Protein AF-A0A1M7QB57-F1 (afdb_monomer_lite)

Radius of gyration: 13.38 Å; chains: 1; bounding box: 40×22×30 Å

Foldseek 3Di:
DPPDDDPLRVLLVVCVVVVHDPVVSVVVSVVVVQLCVVVVNDDCVVDDPVSVVVSVVCCVVVVD

pLDDT: mean 87.69, std 10.02, range [48.31, 96.0]

Organism: NCBI:txid1190415

Structure (mmCIF, N/CA/C/O backbone):
data_AF-A0A1M7QB57-F1
#
_entry.id   AF-A0A1M7QB57-F1
#
loop_
_atom_site.group_PDB
_atom_site.id
_atom_site.type_symbol
_atom_site.label_atom_id
_atom_site.label_alt_id
_atom_site.label_comp_id
_atom_site.label_asym_id
_atom_site.label_entity_id
_atom_site.label_seq_id
_atom_site.pdbx_PDB_ins_code
_atom_site.Cartn_x
_atom_site.Cartn_y
_atom_site.Cartn_z
_atom_site.occupancy
_atom_site.B_iso_or_equiv
_atom_site.auth_seq_id
_atom_site.auth_comp_id
_atom_site.auth_asym_id
_atom_site.auth_atom_id
_atom_site.pdbx_PDB_model_num
ATOM 1 N N . MET A 1 1 ? -25.504 1.889 -8.275 1.00 49.19 1 MET A N 1
ATOM 2 C CA . MET A 1 1 ? -24.104 1.901 -7.809 1.00 49.19 1 MET A CA 1
ATOM 3 C C . MET A 1 1 ? -23.795 0.485 -7.382 1.00 49.19 1 MET A C 1
ATOM 5 O O . MET A 1 1 ? -24.419 0.026 -6.434 1.00 49.19 1 MET A O 1
ATOM 9 N N . ASP A 1 2 ? -22.972 -0.234 -8.139 1.00 63.50 2 ASP A N 1
ATOM 10 C CA . ASP A 1 2 ? -22.639 -1.631 -7.851 1.00 63.50 2 ASP A CA 1
ATOM 11 C C . ASP A 1 2 ? -22.179 -1.754 -6.396 1.00 63.50 2 ASP A C 1
ATOM 13 O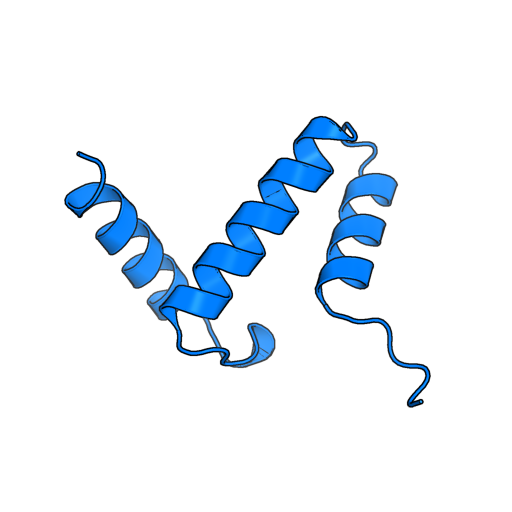 O . ASP A 1 2 ? -21.248 -1.064 -5.987 1.00 63.50 2 ASP A O 1
ATOM 17 N N . GLY A 1 3 ? -22.845 -2.584 -5.590 1.00 75.31 3 GLY A N 1
ATOM 18 C CA . GLY A 1 3 ? -22.608 -2.711 -4.143 1.00 75.31 3 GLY A CA 1
ATOM 19 C C . GLY A 1 3 ? -21.240 -3.293 -3.757 1.00 75.31 3 GLY A C 1
ATOM 20 O O . GLY A 1 3 ? -21.082 -3.805 -2.653 1.00 75.31 3 GLY A O 1
ATOM 21 N N . LYS A 1 4 ? -20.256 -3.263 -4.663 1.00 75.19 4 LYS A N 1
ATOM 22 C CA . LYS A 1 4 ? -18.899 -3.754 -4.436 1.00 75.19 4 LYS A CA 1
ATOM 23 C C . LYS A 1 4 ? -18.074 -2.672 -3.726 1.00 75.19 4 LYS A C 1
ATOM 25 O O . LYS A 1 4 ? -17.990 -1.548 -4.227 1.00 75.19 4 LYS A O 1
ATOM 30 N N . PRO A 1 5 ? -17.437 -2.984 -2.585 1.00 80.06 5 PRO A N 1
ATOM 31 C CA . PRO A 1 5 ? -16.621 -2.016 -1.863 1.00 80.06 5 PRO A CA 1
ATOM 32 C C . PRO A 1 5 ? -15.408 -1.603 -2.702 1.00 80.06 5 PRO A C 1
ATOM 34 O O . PRO A 1 5 ? -14.759 -2.443 -3.329 1.00 80.06 5 PRO A O 1
ATOM 37 N N . ARG A 1 6 ? -15.084 -0.303 -2.708 1.00 88.50 6 ARG A N 1
ATOM 38 C CA . ARG A 1 6 ? -13.901 0.227 -3.404 1.00 88.50 6 ARG A CA 1
ATOM 39 C C . ARG A 1 6 ? -12.631 -0.338 -2.771 1.00 88.50 6 ARG A C 1
ATOM 41 O O . ARG A 1 6 ? -12.593 -0.562 -1.565 1.00 88.50 6 ARG A O 1
ATOM 48 N N . LEU A 1 7 ? -11.559 -0.468 -3.552 1.00 87.75 7 LEU A N 1
ATOM 49 C CA . LEU A 1 7 ? -10.276 -1.011 -3.084 1.00 87.75 7 LEU A CA 1
ATOM 50 C C . LEU A 1 7 ? -9.783 -0.365 -1.777 1.00 87.75 7 LEU A C 1
ATOM 52 O O . LEU A 1 7 ? -9.413 -1.064 -0.842 1.00 87.75 7 LEU A O 1
ATOM 56 N N . LEU A 1 8 ? -9.802 0.969 -1.682 1.00 91.50 8 LEU A N 1
ATOM 57 C CA . LEU A 1 8 ? -9.351 1.654 -0.465 1.00 91.50 8 LEU A CA 1
ATOM 58 C C . LEU A 1 8 ? -10.270 1.403 0.734 1.00 91.50 8 LEU A C 1
ATOM 60 O O . LEU A 1 8 ? -9.800 1.446 1.863 1.00 91.50 8 LEU A O 1
ATOM 64 N N . ASP A 1 9 ? -11.554 1.134 0.508 1.00 92.62 9 ASP A N 1
ATOM 65 C CA . ASP A 1 9 ? -12.477 0.795 1.590 1.00 92.62 9 ASP A CA 1
ATOM 66 C C . ASP A 1 9 ? -12.176 -0.622 2.113 1.00 92.62 9 ASP A C 1
ATOM 68 O O . ASP A 1 9 ? -12.074 -0.806 3.324 1.00 92.62 9 ASP A O 1
ATOM 72 N N . GLN A 1 10 ? -11.866 -1.570 1.217 1.00 92.44 10 GLN A N 1
ATOM 73 C CA . GLN A 1 10 ? -11.395 -2.915 1.582 1.00 92.44 10 GLN A CA 1
ATOM 74 C C . GLN A 1 10 ? -10.065 -2.874 2.359 1.00 92.44 10 GLN A C 1
ATOM 76 O O . GLN A 1 10 ? -9.908 -3.544 3.378 1.00 92.44 10 GLN A O 1
ATOM 81 N N . VAL A 1 11 ? -9.103 -2.052 1.919 1.00 92.44 11 VAL A N 1
ATOM 82 C CA . VAL A 1 11 ? -7.811 -1.887 2.610 1.00 92.44 11 VAL A CA 1
ATOM 83 C C . VAL A 1 11 ? -8.010 -1.351 4.030 1.00 92.44 11 VAL A C 1
ATOM 85 O O . VAL A 1 11 ? -7.428 -1.888 4.971 1.00 92.44 11 VAL A O 1
ATOM 88 N N . ARG A 1 12 ? -8.854 -0.327 4.211 1.00 93.81 12 ARG A N 1
ATOM 89 C CA . ARG A 1 12 ? -9.147 0.240 5.539 1.00 93.81 12 ARG A CA 1
ATOM 90 C C . ARG A 1 12 ? -9.789 -0.774 6.471 1.00 93.81 12 ARG A C 1
ATOM 92 O O . ARG A 1 12 ? -9.436 -0.836 7.646 1.00 93.81 12 ARG A O 1
ATOM 99 N N . GLU A 1 13 ? -10.728 -1.564 5.961 1.00 93.88 13 GLU A N 1
ATOM 100 C CA . GLU A 1 13 ? -11.388 -2.611 6.739 1.00 93.88 13 GLU A CA 1
ATOM 101 C C . GLU A 1 13 ? -10.371 -3.639 7.247 1.00 93.88 13 GLU A C 1
ATOM 103 O O . GLU A 1 13 ? -10.311 -3.901 8.447 1.00 93.88 13 GLU A O 1
ATOM 108 N N . LEU A 1 14 ? -9.474 -4.115 6.377 1.00 94.25 14 LEU A N 1
ATOM 109 C CA . LEU A 1 14 ? -8.405 -5.043 6.757 1.00 94.25 14 LEU A CA 1
ATOM 110 C C . LEU A 1 14 ? -7.428 -4.450 7.782 1.00 94.25 14 LEU A C 1
ATOM 112 O O . LEU A 1 14 ? -7.005 -5.146 8.705 1.00 94.25 14 LEU A O 1
ATOM 116 N N . ILE A 1 15 ? -7.063 -3.174 7.649 1.00 94.25 15 ILE A N 1
ATOM 117 C CA . ILE A 1 15 ? -6.165 -2.500 8.597 1.00 94.25 15 ILE A CA 1
ATOM 118 C C . ILE A 1 15 ? -6.824 -2.367 9.974 1.00 94.25 15 ILE A C 1
ATOM 120 O O . ILE A 1 15 ? -6.176 -2.620 10.993 1.00 94.25 15 ILE A O 1
ATOM 124 N N . ARG A 1 16 ? -8.112 -2.007 10.011 1.00 93.31 16 ARG A N 1
ATOM 125 C CA . ARG A 1 16 ? -8.895 -1.902 11.251 1.00 93.31 16 ARG A CA 1
ATOM 126 C C . ARG A 1 16 ? -9.096 -3.259 11.916 1.00 93.31 16 ARG A C 1
ATOM 128 O O . ARG A 1 16 ? -8.949 -3.345 13.131 1.00 93.31 16 ARG A O 1
ATOM 135 N N . LEU A 1 17 ? -9.357 -4.310 11.135 1.00 96.00 17 LEU A N 1
ATOM 136 C CA . LEU A 1 17 ? -9.431 -5.695 11.621 1.00 96.00 17 LEU A CA 1
ATOM 137 C C . LEU A 1 17 ? -8.108 -6.161 12.239 1.00 96.00 17 LEU A C 1
ATOM 139 O O . LEU A 1 17 ? -8.105 -6.913 13.204 1.00 96.00 17 LEU A O 1
ATOM 143 N N . LYS A 1 18 ? -6.972 -5.684 11.720 1.00 95.44 18 LYS A N 1
ATOM 144 C CA . LYS A 1 18 ? -5.641 -5.938 12.293 1.00 95.44 18 LYS A CA 1
ATOM 145 C C . LYS A 1 18 ? -5.303 -5.036 13.489 1.00 95.44 18 LYS A C 1
ATOM 147 O O . LYS A 1 18 ? -4.173 -5.075 13.965 1.00 95.44 18 LYS A O 1
ATOM 152 N N . HIS A 1 19 ? -6.253 -4.227 13.968 1.00 95.56 19 HIS A N 1
ATOM 153 C CA . HIS A 1 19 ? -6.092 -3.301 15.095 1.00 95.56 19 HIS A CA 1
ATOM 154 C C . HIS A 1 19 ? -4.930 -2.311 14.943 1.00 95.56 19 HIS A C 1
ATOM 156 O O . HIS A 1 19 ? -4.370 -1.825 15.927 1.00 95.56 19 HIS A O 1
ATOM 162 N N . TYR A 1 20 ? -4.567 -1.969 13.706 1.00 95.00 20 TYR A N 1
ATOM 163 C CA . TYR A 1 20 ? -3.598 -0.909 13.482 1.00 95.00 20 TYR A CA 1
ATOM 164 C C . TYR A 1 20 ? -4.195 0.464 13.797 1.00 95.00 20 TYR A C 1
ATOM 166 O O . TYR A 1 20 ? -5.404 0.694 13.738 1.00 95.00 20 TYR A O 1
ATOM 174 N N . SER A 1 21 ? -3.314 1.414 14.101 1.00 94.56 21 SER A N 1
ATOM 175 C CA . SER A 1 21 ? -3.724 2.787 14.378 1.00 94.56 21 SER A CA 1
ATOM 176 C C . SER A 1 21 ? -4.354 3.462 13.151 1.00 94.56 21 SER A C 1
ATOM 178 O O . SER A 1 21 ? -3.999 3.180 12.004 1.00 94.56 21 SER A O 1
ATOM 180 N N . ILE A 1 22 ? -5.203 4.467 13.388 1.00 92.44 22 ILE A N 1
ATOM 181 C CA . ILE A 1 22 ? -5.735 5.353 12.333 1.00 92.44 22 ILE A CA 1
ATOM 182 C C . ILE A 1 22 ? -4.597 6.045 11.556 1.00 92.44 22 ILE A C 1
ATOM 184 O O . ILE A 1 22 ? -4.742 6.384 10.381 1.00 92.44 22 ILE A O 1
ATOM 188 N N . ARG A 1 23 ? -3.438 6.255 12.192 1.00 94.62 23 ARG A N 1
ATOM 189 C CA . ARG A 1 23 ? -2.259 6.815 11.522 1.00 94.62 23 ARG A CA 1
ATOM 190 C C . ARG A 1 23 ? -1.707 5.839 10.482 1.00 94.62 23 ARG A C 1
ATOM 192 O O . ARG A 1 23 ? -1.423 6.251 9.361 1.00 94.62 23 ARG A O 1
ATOM 199 N N . THR A 1 24 ? -1.611 4.562 10.840 1.00 92.50 24 THR A N 1
ATOM 200 C CA . THR A 1 24 ? -1.182 3.475 9.951 1.00 92.50 24 THR A CA 1
ATOM 201 C C . THR A 1 24 ? -2.143 3.321 8.774 1.00 92.50 24 THR A C 1
ATOM 203 O O . THR A 1 24 ? -1.690 3.262 7.636 1.00 92.50 24 THR A O 1
ATOM 206 N N . ASP A 1 25 ? -3.455 3.367 9.025 1.00 92.38 25 ASP A N 1
ATOM 207 C CA . ASP A 1 25 ? -4.500 3.351 7.990 1.00 92.38 25 ASP A CA 1
ATOM 208 C C . ASP A 1 25 ? -4.266 4.392 6.892 1.00 92.38 25 ASP A C 1
ATOM 210 O O . ASP A 1 25 ? -4.210 4.065 5.703 1.00 92.38 25 ASP A O 1
ATOM 214 N N . ARG A 1 26 ? -4.035 5.645 7.297 1.00 94.31 26 ARG A N 1
ATOM 215 C CA . ARG A 1 26 ? -3.764 6.747 6.367 1.00 94.31 26 ARG A CA 1
ATOM 216 C C . ARG A 1 26 ? -2.489 6.516 5.564 1.00 94.31 26 ARG A C 1
ATOM 218 O O . ARG A 1 26 ? -2.509 6.690 4.350 1.00 94.31 26 ARG A O 1
ATOM 225 N N . VAL A 1 27 ? -1.403 6.117 6.227 1.00 95.75 27 VAL A N 1
ATOM 226 C CA . VAL A 1 27 ? -0.102 5.893 5.576 1.00 95.75 27 VAL A CA 1
ATOM 227 C C . VAL A 1 27 ? -0.192 4.769 4.544 1.00 95.75 27 VAL A C 1
ATOM 229 O O . VAL A 1 27 ? 0.263 4.937 3.417 1.00 95.75 27 VAL A O 1
ATOM 232 N N . TYR A 1 28 ? -0.827 3.652 4.889 1.00 93.94 28 TYR A N 1
ATOM 233 C CA . TYR A 1 28 ? -0.991 2.524 3.973 1.00 93.94 28 TYR A CA 1
ATOM 234 C C . TYR A 1 28 ? -1.895 2.887 2.791 1.00 93.94 28 TYR A C 1
ATOM 236 O O . TYR A 1 28 ? -1.554 2.587 1.649 1.00 93.94 28 TYR A O 1
ATOM 244 N N . CYS A 1 29 ? -3.001 3.603 3.028 1.00 94.19 29 CYS A N 1
ATOM 245 C CA . CYS A 1 29 ? -3.846 4.107 1.943 1.00 94.19 29 CYS A CA 1
ATOM 246 C C . CYS A 1 29 ? -3.072 5.026 0.983 1.00 94.19 29 CYS A C 1
ATOM 248 O O . CYS A 1 29 ? -3.275 4.954 -0.227 1.00 94.19 29 CYS A O 1
ATOM 250 N N . GLU A 1 30 ? -2.196 5.891 1.499 1.00 94.38 30 GLU A N 1
ATOM 251 C CA . GLU A 1 30 ? -1.352 6.757 0.669 1.00 94.38 30 GLU A CA 1
ATOM 252 C C . GLU A 1 30 ? -0.339 5.957 -0.159 1.00 94.38 30 GLU A C 1
ATOM 254 O O . GLU A 1 30 ? -0.197 6.216 -1.355 1.00 94.38 30 GLU A O 1
ATOM 259 N N . TRP A 1 31 ? 0.303 4.939 0.421 1.00 94.00 31 TRP A N 1
ATOM 260 C CA . TRP A 1 31 ? 1.190 4.040 -0.326 1.00 94.00 31 TRP A CA 1
ATOM 261 C C . TRP A 1 31 ? 0.462 3.304 -1.453 1.00 94.00 31 TRP A C 1
ATOM 263 O O . TRP A 1 31 ? 0.946 3.295 -2.585 1.00 94.00 31 TRP A O 1
ATOM 273 N N . VAL A 1 32 ? -0.734 2.772 -1.185 1.00 92.44 32 VAL A N 1
ATOM 274 C CA . VAL A 1 32 ? -1.561 2.102 -2.202 1.00 92.44 32 VAL A CA 1
ATOM 275 C C . VAL A 1 32 ? -1.919 3.061 -3.342 1.00 92.44 32 VAL A C 1
ATOM 277 O O . VAL A 1 32 ? -1.786 2.703 -4.511 1.00 92.44 32 VAL A O 1
ATOM 280 N N . LYS A 1 33 ? -2.312 4.307 -3.041 1.00 91.75 33 LYS A N 1
ATOM 281 C CA . LYS A 1 33 ? -2.590 5.319 -4.079 1.00 91.75 33 LYS A CA 1
ATOM 282 C C . LYS A 1 33 ? -1.361 5.633 -4.931 1.00 91.75 33 LYS A C 1
ATOM 284 O O . LYS A 1 33 ? -1.491 5.757 -6.148 1.00 91.75 33 LYS A O 1
ATOM 289 N N . ARG A 1 34 ? -0.186 5.788 -4.308 1.00 91.88 34 ARG A N 1
ATOM 290 C CA . ARG A 1 34 ? 1.076 6.060 -5.017 1.00 91.88 34 ARG A CA 1
ATOM 291 C C . ARG A 1 34 ? 1.430 4.919 -5.966 1.00 91.88 34 ARG A C 1
ATOM 293 O O . ARG A 1 34 ? 1.720 5.185 -7.127 1.00 91.88 34 ARG A O 1
ATOM 300 N N . PHE A 1 35 ? 1.307 3.677 -5.506 1.00 91.00 35 PHE A N 1
ATOM 301 C CA . PHE A 1 35 ? 1.551 2.493 -6.326 1.00 91.00 35 PHE A CA 1
ATOM 302 C C . PHE A 1 35 ? 0.606 2.410 -7.536 1.00 91.00 35 PHE A C 1
ATOM 304 O O . PHE A 1 35 ? 1.051 2.241 -8.669 1.00 91.00 35 PHE A O 1
ATOM 311 N N . ILE A 1 36 ? -0.698 2.615 -7.324 1.00 90.12 36 ILE A N 1
ATOM 312 C CA . ILE A 1 36 ? -1.693 2.607 -8.411 1.00 90.12 36 ILE A CA 1
ATOM 313 C C . ILE A 1 36 ? -1.395 3.707 -9.439 1.00 90.12 36 ILE A C 1
ATOM 315 O O . ILE A 1 36 ? -1.516 3.484 -10.643 1.00 90.12 36 ILE A O 1
ATOM 319 N N . ARG A 1 37 ? -0.973 4.893 -8.983 1.00 89.56 37 ARG A N 1
ATOM 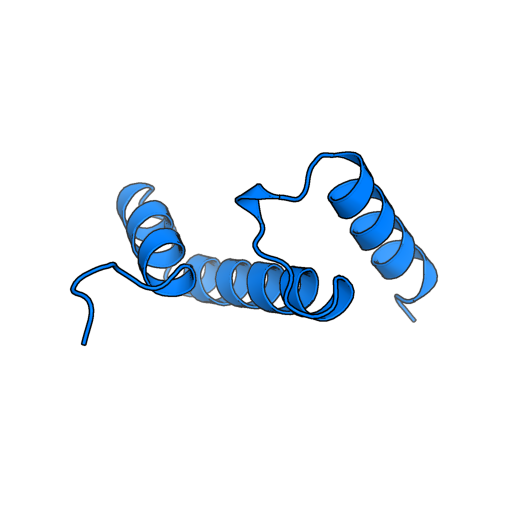320 C CA . ARG A 1 37 ? -0.595 5.997 -9.872 1.00 89.56 37 ARG A CA 1
ATOM 321 C C . ARG A 1 37 ? 0.666 5.683 -10.682 1.00 89.56 37 ARG A C 1
ATOM 323 O O . ARG A 1 37 ? 0.687 5.991 -11.868 1.00 89.56 37 ARG A O 1
ATOM 330 N N . PHE A 1 38 ? 1.672 5.054 -10.072 1.00 87.81 38 PHE A N 1
ATOM 331 C CA . PHE A 1 38 ? 2.913 4.643 -10.742 1.00 87.81 38 PHE A CA 1
ATOM 332 C C . PHE A 1 38 ? 2.660 3.678 -11.914 1.00 87.81 38 PHE A C 1
ATOM 334 O O . PHE A 1 38 ? 3.376 3.700 -12.911 1.00 87.81 38 PHE A O 1
ATOM 341 N N . ARG A 1 39 ? 1.598 2.866 -11.839 1.00 85.25 39 ARG A N 1
ATOM 342 C CA . ARG A 1 39 ? 1.206 1.906 -12.887 1.00 85.25 39 ARG A CA 1
ATOM 343 C C . ARG A 1 39 ? -0.023 2.345 -13.690 1.00 85.25 39 ARG A C 1
ATOM 345 O O . ARG A 1 39 ? -0.761 1.500 -14.193 1.00 85.25 39 ARG A O 1
ATOM 352 N N . SER A 1 40 ? -0.249 3.655 -13.813 1.00 84.38 40 SER A N 1
ATOM 353 C CA . SER A 1 40 ? -1.302 4.247 -14.656 1.00 84.38 40 SER A CA 1
ATOM 354 C C . SER A 1 40 ? -2.713 3.717 -14.369 1.00 84.38 40 SER A C 1
ATOM 356 O O . SER A 1 40 ? -3.487 3.464 -15.286 1.00 84.38 40 SER A O 1
ATOM 358 N N . TYR A 1 41 ? -3.060 3.560 -13.088 1.00 82.62 41 TYR A N 1
ATOM 359 C CA . TYR A 1 41 ? -4.382 3.120 -12.623 1.00 82.62 41 TYR A CA 1
ATOM 360 C C . TYR A 1 41 ? -4.769 1.680 -12.986 1.00 82.62 41 TYR A C 1
ATOM 362 O O . TYR A 1 41 ? -5.947 1.323 -12.914 1.00 82.62 41 TYR A O 1
ATOM 370 N N . ARG A 1 42 ? -3.791 0.822 -13.302 1.00 83.25 42 ARG A N 1
ATOM 371 C CA . ARG A 1 42 ? -4.029 -0.623 -13.397 1.00 83.25 42 ARG A CA 1
ATOM 372 C C . ARG A 1 42 ? -4.452 -1.192 -12.043 1.00 83.25 42 ARG A C 1
ATOM 374 O O . ARG A 1 42 ? -3.973 -0.758 -10.991 1.00 83.25 42 ARG A O 1
ATOM 381 N N . HIS A 1 43 ? -5.369 -2.157 -12.065 1.00 80.44 43 HIS A N 1
ATOM 382 C CA . HIS A 1 43 ? -5.880 -2.752 -10.836 1.00 80.44 43 HIS A CA 1
ATOM 383 C C . HIS A 1 43 ? -4.797 -3.632 -10.176 1.00 80.44 43 HIS A C 1
ATOM 385 O O . HIS A 1 43 ? -4.185 -4.443 -10.871 1.00 80.44 43 HIS A O 1
ATOM 391 N N . PRO A 1 44 ? -4.551 -3.537 -8.851 1.00 81.25 44 PRO A N 1
ATOM 392 C CA . PRO A 1 44 ? -3.487 -4.299 -8.186 1.00 81.25 44 PRO A CA 1
ATOM 393 C C . PRO A 1 44 ? -3.585 -5.818 -8.292 1.00 81.25 44 PRO A C 1
ATOM 395 O O . PRO A 1 44 ? -2.568 -6.483 -8.168 1.00 81.25 44 PRO A O 1
ATOM 398 N N . SER A 1 45 ? -4.769 -6.374 -8.558 1.00 83.50 45 SER A N 1
ATOM 399 C CA . SER A 1 45 ? -4.914 -7.819 -8.801 1.00 83.50 45 SER A CA 1
ATOM 400 C C . SER A 1 45 ? -4.280 -8.288 -10.113 1.00 83.50 45 SER A C 1
ATOM 402 O O . SER A 1 45 ? -4.095 -9.483 -10.297 1.00 83.50 45 SER A O 1
ATOM 404 N N . GLU A 1 46 ? -3.993 -7.373 -11.039 1.00 83.19 46 GLU A N 1
ATOM 405 C CA . GLU A 1 46 ? -3.325 -7.652 -12.317 1.00 83.19 46 GLU A CA 1
ATOM 406 C C . GLU A 1 46 ? -1.815 -7.381 -12.253 1.00 83.19 46 GLU A C 1
ATOM 408 O O . GLU A 1 46 ? -1.136 -7.373 -13.282 1.00 83.19 46 GLU A O 1
ATOM 413 N N . MET A 1 47 ? -1.306 -7.073 -11.059 1.00 85.31 47 MET A N 1
ATOM 414 C CA . MET A 1 47 ? 0.079 -6.698 -10.810 1.00 85.31 47 MET A CA 1
ATOM 415 C C . MET A 1 47 ? 0.688 -7.659 -9.793 1.00 85.31 47 MET A C 1
ATOM 417 O O . MET A 1 47 ? 0.005 -8.139 -8.888 1.00 85.31 47 MET A O 1
ATOM 421 N N . GLY A 1 48 ? 1.972 -7.956 -9.960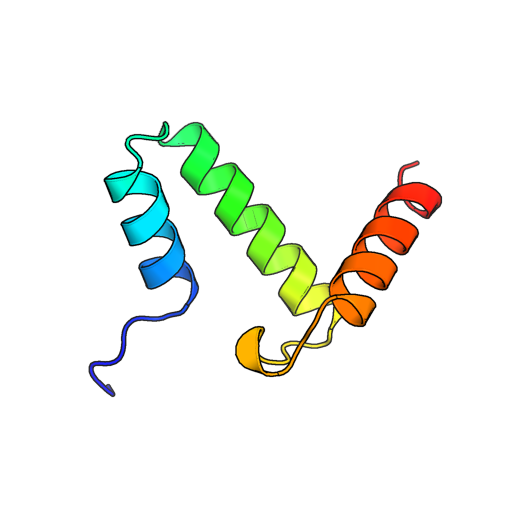 1.00 85.50 48 GLY A N 1
ATOM 422 C CA . GLY A 1 48 ? 2.687 -8.921 -9.137 1.00 85.50 48 GLY A CA 1
ATOM 423 C C . GLY A 1 48 ? 3.960 -8.343 -8.539 1.00 85.50 48 GLY A C 1
ATOM 424 O O . GLY A 1 48 ? 4.131 -7.130 -8.410 1.00 85.50 48 GLY A O 1
ATOM 425 N N . ALA A 1 49 ? 4.873 -9.240 -8.171 1.00 90.06 49 ALA A N 1
ATOM 426 C CA . ALA A 1 49 ? 6.142 -8.875 -7.551 1.00 90.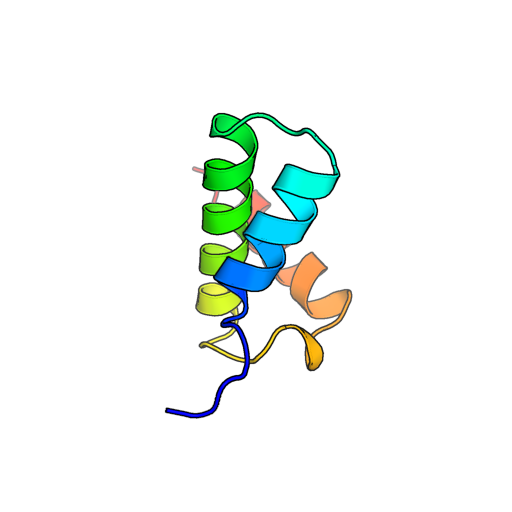06 49 ALA A CA 1
ATOM 427 C C . ALA A 1 49 ? 6.974 -7.922 -8.426 1.00 90.06 49 ALA A C 1
ATOM 429 O O . ALA A 1 49 ? 7.502 -6.947 -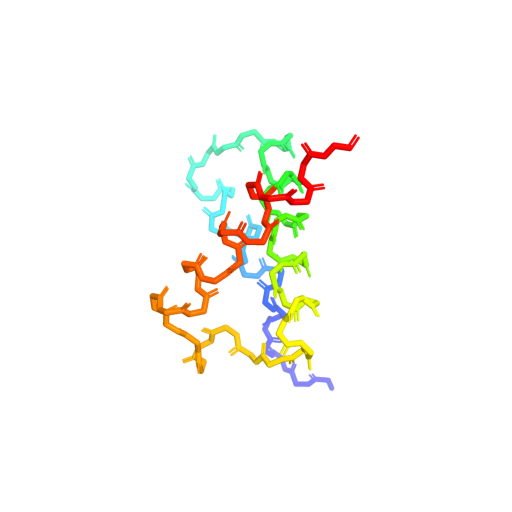7.906 1.00 90.06 49 ALA A O 1
ATOM 430 N N . ALA A 1 50 ? 7.013 -8.134 -9.746 1.00 91.50 50 ALA A N 1
ATOM 431 C CA . ALA A 1 50 ? 7.800 -7.310 -10.666 1.00 91.50 50 ALA A CA 1
ATOM 432 C C . ALA A 1 50 ? 7.383 -5.826 -10.650 1.00 91.50 50 ALA A C 1
ATOM 434 O O . ALA A 1 50 ? 8.229 -4.934 -10.650 1.00 91.50 50 ALA A O 1
ATOM 435 N N . GLU A 1 51 ? 6.079 -5.535 -10.599 1.00 90.81 51 GLU A N 1
ATOM 436 C CA . GLU A 1 51 ? 5.591 -4.159 -10.474 1.00 90.81 51 GLU A CA 1
ATOM 437 C C . GLU A 1 51 ? 5.933 -3.527 -9.133 1.00 90.81 51 GLU A C 1
ATOM 439 O O . GLU A 1 51 ? 6.235 -2.333 -9.074 1.00 90.81 51 GLU A O 1
ATOM 444 N N . VAL A 1 52 ? 5.857 -4.318 -8.064 1.00 90.44 52 VAL A N 1
ATOM 445 C CA . VAL A 1 52 ? 6.205 -3.864 -6.719 1.00 90.44 52 VAL A CA 1
ATOM 446 C C . VAL A 1 52 ? 7.697 -3.557 -6.647 1.00 90.44 52 VAL A C 1
ATOM 448 O O . VAL A 1 52 ? 8.064 -2.491 -6.166 1.00 90.44 52 VAL A O 1
ATOM 451 N N . GLU A 1 53 ? 8.550 -4.428 -7.182 1.00 93.44 53 GLU A N 1
ATOM 452 C CA . GLU A 1 53 ? 9.995 -4.208 -7.263 1.00 93.44 53 GLU A CA 1
ATOM 453 C C . GLU A 1 53 ? 10.325 -2.942 -8.053 1.00 93.44 53 GLU A C 1
ATOM 455 O O . GLU A 1 53 ? 11.038 -2.084 -7.541 1.00 93.44 53 GLU A O 1
ATOM 460 N N . ALA A 1 54 ? 9.735 -2.759 -9.239 1.00 92.06 54 ALA A N 1
ATOM 461 C CA . ALA A 1 54 ? 9.941 -1.554 -10.041 1.00 92.06 54 ALA A CA 1
ATOM 462 C C . ALA A 1 54 ? 9.523 -0.275 -9.295 1.00 92.06 54 ALA A C 1
ATOM 464 O O . ALA A 1 54 ? 10.223 0.734 -9.360 1.00 92.06 54 ALA A O 1
ATOM 465 N N . PHE A 1 55 ? 8.410 -0.318 -8.554 1.00 91.69 55 PHE A N 1
ATOM 466 C CA . PHE A 1 55 ? 7.971 0.801 -7.720 1.00 91.69 55 PHE A CA 1
ATOM 467 C C . PHE A 1 55 ? 8.944 1.082 -6.568 1.00 91.69 55 PHE A C 1
ATOM 469 O O . PHE A 1 55 ? 9.255 2.238 -6.294 1.00 91.69 55 PHE A O 1
ATOM 476 N N . LEU A 1 56 ? 9.455 0.045 -5.901 1.00 92.12 56 LEU A N 1
ATOM 477 C CA . LEU A 1 56 ? 10.441 0.198 -4.830 1.00 92.12 56 LEU A CA 1
ATOM 478 C C . LEU A 1 56 ? 11.786 0.723 -5.357 1.00 92.12 56 LEU A C 1
ATOM 480 O O . LEU A 1 56 ? 12.408 1.555 -4.697 1.00 92.12 56 LEU A O 1
ATOM 484 N N . SER A 1 57 ? 12.216 0.291 -6.546 1.00 93.81 57 SER A N 1
ATOM 485 C CA . SER A 1 57 ? 13.406 0.820 -7.217 1.00 93.81 57 SER A CA 1
ATOM 486 C C . SER A 1 57 ? 13.245 2.294 -7.590 1.00 93.81 57 SER A C 1
ATOM 488 O O . SER A 1 57 ? 14.148 3.082 -7.321 1.00 93.81 57 SER A O 1
ATOM 490 N N . ASP A 1 58 ? 12.096 2.680 -8.152 1.00 90.62 58 ASP A N 1
ATOM 491 C CA . ASP A 1 58 ? 11.787 4.080 -8.469 1.00 90.62 58 ASP A CA 1
ATOM 492 C C . ASP A 1 58 ? 11.813 4.954 -7.211 1.00 90.62 58 ASP A C 1
ATOM 494 O O . ASP A 1 58 ? 12.478 5.989 -7.184 1.00 90.62 58 ASP A O 1
ATOM 498 N N . LEU A 1 59 ? 11.193 4.481 -6.123 1.00 90.88 59 LEU A N 1
ATOM 499 C CA . LEU A 1 59 ? 11.255 5.158 -4.832 1.00 90.88 59 LEU A CA 1
ATOM 500 C C . LEU A 1 59 ? 12.692 5.333 -4.352 1.00 90.88 59 LEU A C 1
ATOM 502 O O . LEU A 1 59 ? 13.016 6.417 -3.899 1.00 90.88 59 LEU A O 1
ATOM 506 N N . ALA A 1 60 ? 13.548 4.315 -4.453 1.00 90.62 60 ALA A N 1
ATOM 507 C CA . ALA A 1 60 ? 14.927 4.385 -3.971 1.00 90.62 60 ALA A CA 1
ATOM 508 C C . ALA A 1 60 ? 15.806 5.362 -4.771 1.00 90.62 60 ALA A C 1
ATOM 510 O O . ALA A 1 60 ? 16.681 6.006 -4.196 1.00 90.62 60 ALA A O 1
ATOM 511 N N . VAL A 1 61 ? 15.581 5.483 -6.083 1.00 90.25 61 VAL A N 1
ATOM 512 C CA . VAL A 1 61 ? 16.368 6.362 -6.966 1.00 90.25 61 VAL A CA 1
ATOM 513 C C . VAL A 1 61 ? 15.839 7.798 -6.952 1.00 90.25 61 VAL A C 1
ATOM 515 O O . VAL A 1 61 ? 16.622 8.744 -7.004 1.00 90.25 61 VAL A O 1
ATOM 518 N N . CYS A 1 62 ? 14.519 7.968 -6.861 1.00 74.50 62 CYS A N 1
ATOM 519 C CA . CYS A 1 62 ? 13.855 9.269 -6.876 1.00 74.50 62 CYS A CA 1
ATOM 520 C C . CYS A 1 62 ? 13.661 9.869 -5.467 1.00 74.50 62 CYS A C 1
ATOM 522 O O . CYS A 1 62 ? 13.121 10.969 -5.345 1.00 74.50 62 CYS A O 1
ATOM 524 N N . TRP A 1 63 ? 14.099 9.191 -4.392 1.00 59.03 63 TRP A N 1
ATOM 525 C CA . TRP A 1 63 ? 14.156 9.772 -3.042 1.00 59.03 63 TRP A CA 1
ATOM 526 C C . TRP A 1 63 ? 15.318 10.767 -2.921 1.00 59.03 63 TRP A C 1
ATOM 528 O O . TRP A 1 63 ? 16.371 10.481 -2.352 1.00 59.03 63 TRP A O 1
ATOM 538 N N . ARG A 1 64 ? 15.125 11.960 -3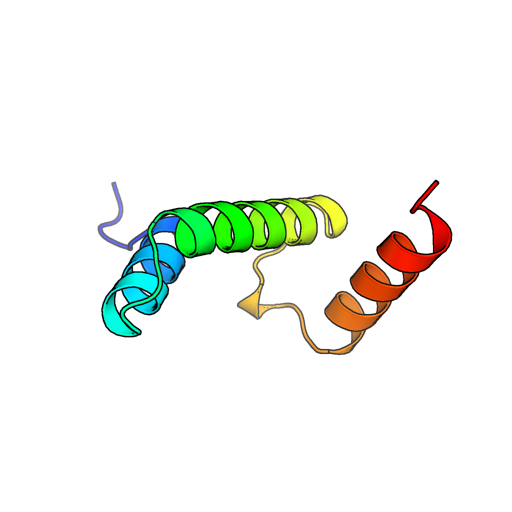.473 1.00 48.31 64 ARG A N 1
ATOM 539 C CA . ARG A 1 64 ? 15.921 13.153 -3.191 1.00 48.31 64 ARG A CA 1
ATOM 540 C C . ARG A 1 64 ? 15.047 14.387 -3.347 1.00 48.31 64 ARG A C 1
ATOM 542 O O . ARG A 1 64 ? 15.260 15.326 -2.553 1.00 48.31 64 ARG A O 1
#

InterPro domains:
  IPR004107 Integrase, SAM-like, N-terminal [PF13495] (7-61)
  IPR010998 Integrase/recombinase, N-terminal [G3DSA:1.10.150.130] (4-62)

Sequence (64 aa):
MDGKPRLLDQVRELIRLKHYSIRTDRVYCEWVKRFIRFRSYRHPSEMGAAEVEAFLSDLAVCWR

Secondary structure (DSSP, 8-state):
---PPPHHHHHHHHHHHTT--HHHHHHHHHHHHHHHHHTTT--GGG--HHHHHHHHHHHHHH--